Protein AF-A0AA42ZZX0-F1 (afdb_monomer_lite)

Foldseek 3Di:
DVVVVVVVVVVVVVCVVVVPPPDDPPDDPPPPPPPPPPPPPPPPPPDCPAAEEEAEDEPDPQQQPDPPPPPDGVVRVVVVVVVVVCVVDPPPCPRYHYHYDYPDDPPPPDPDDPDD

Structure (mmCIF, N/CA/C/O backbone):
data_AF-A0AA42ZZX0-F1
#
_entry.id   AF-A0AA42ZZX0-F1
#
loop_
_atom_site.group_PDB
_atom_site.id
_atom_site.type_symbol
_atom_site.label_atom_id
_atom_site.label_alt_id
_atom_site.label_comp_id
_atom_site.label_asym_id
_atom_site.label_entity_id
_atom_site.label_seq_id
_atom_site.pdbx_PDB_ins_code
_atom_site.Cartn_x
_atom_site.Cartn_y
_atom_site.Cartn_z
_atom_site.occupancy
_atom_site.B_iso_or_equiv
_atom_site.auth_seq_id
_atom_site.auth_comp_id
_atom_site.auth_asym_id
_atom_site.auth_atom_id
_atom_site.pdbx_PDB_model_num
ATOM 1 N N . MET A 1 1 ? 16.950 34.198 -118.780 1.00 57.97 1 MET A N 1
ATOM 2 C CA . MET A 1 1 ? 16.577 33.291 -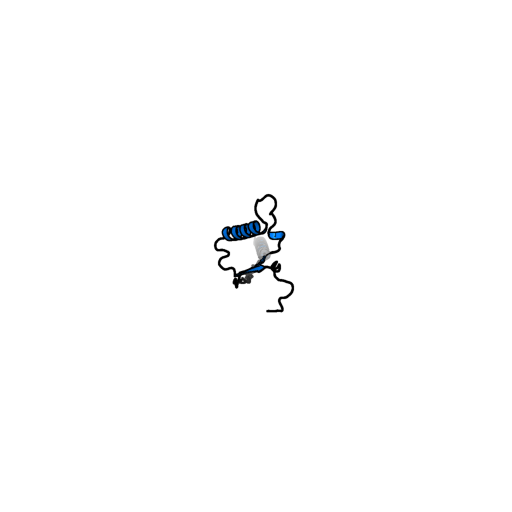117.666 1.00 57.97 1 MET A CA 1
ATOM 3 C C . MET A 1 1 ? 17.422 33.459 -116.399 1.00 57.97 1 MET A C 1
ATOM 5 O O . MET A 1 1 ? 16.877 33.214 -115.337 1.00 57.97 1 MET A O 1
ATOM 9 N N . ALA A 1 2 ? 18.673 33.943 -116.458 1.00 59.31 2 ALA A N 1
ATOM 10 C CA . ALA A 1 2 ? 19.568 34.011 -115.288 1.00 59.31 2 ALA A CA 1
ATOM 11 C C . ALA A 1 2 ? 19.107 34.929 -114.128 1.00 59.31 2 ALA A C 1
ATOM 13 O O . ALA A 1 2 ? 19.279 34.585 -112.965 1.00 59.31 2 ALA A O 1
ATOM 14 N N . LYS A 1 3 ? 18.468 36.074 -114.414 1.00 55.41 3 LYS A N 1
ATOM 15 C CA . LYS A 1 3 ? 18.096 37.062 -113.379 1.00 55.41 3 LYS A CA 1
ATOM 16 C C . LYS A 1 3 ? 17.016 36.548 -112.409 1.00 55.41 3 LYS A C 1
ATOM 18 O O . LYS A 1 3 ? 17.088 36.813 -111.217 1.00 55.41 3 LYS A O 1
ATOM 23 N N . LYS A 1 4 ? 16.052 35.763 -112.914 1.00 56.88 4 LYS A N 1
ATOM 24 C CA . LYS A 1 4 ? 14.929 35.208 -112.131 1.00 56.88 4 LYS A CA 1
ATOM 25 C C . LYS A 1 4 ? 15.389 34.050 -111.236 1.00 56.88 4 LYS A C 1
ATOM 27 O O . LYS A 1 4 ? 14.958 33.959 -110.094 1.00 56.88 4 LYS A O 1
ATOM 32 N N . THR A 1 5 ? 16.319 33.226 -111.723 1.00 60.19 5 THR A N 1
ATOM 33 C CA . THR A 1 5 ? 16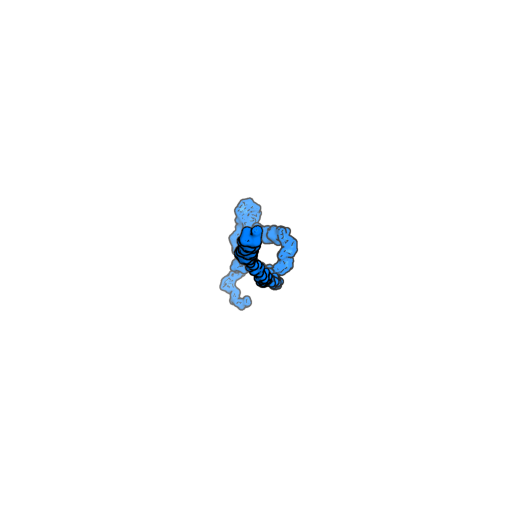.977 32.176 -110.931 1.00 60.19 5 THR A CA 1
ATOM 34 C C . THR A 1 5 ? 17.872 32.756 -109.837 1.00 60.19 5 THR A C 1
ATOM 36 O O . THR A 1 5 ? 17.826 32.263 -108.718 1.00 60.19 5 THR A O 1
ATOM 39 N N . THR A 1 6 ? 18.609 33.845 -110.094 1.00 68.50 6 THR A N 1
ATOM 40 C CA . THR A 1 6 ? 19.426 34.503 -109.058 1.00 68.50 6 THR A CA 1
ATOM 41 C C . THR A 1 6 ? 18.571 35.116 -107.949 1.00 68.50 6 THR A C 1
ATOM 43 O O . THR A 1 6 ? 18.914 34.965 -106.782 1.00 68.50 6 THR A O 1
ATOM 46 N N . THR A 1 7 ? 17.436 35.748 -108.276 1.00 69.94 7 THR A N 1
ATOM 47 C CA . THR A 1 7 ? 16.512 36.273 -107.255 1.00 69.94 7 THR A CA 1
ATOM 48 C C . THR A 1 7 ? 15.912 35.151 -106.412 1.00 69.94 7 THR A C 1
ATOM 50 O O . THR A 1 7 ? 15.912 35.267 -105.195 1.00 69.94 7 THR A O 1
ATOM 53 N N . ILE A 1 8 ? 15.483 34.041 -107.024 1.00 74.31 8 ILE A N 1
ATOM 54 C CA . ILE A 1 8 ? 14.935 32.889 -106.288 1.00 74.31 8 ILE A CA 1
ATOM 55 C C . ILE A 1 8 ? 15.989 32.284 -105.356 1.00 74.31 8 ILE A C 1
ATOM 57 O O . ILE A 1 8 ? 15.675 32.003 -104.206 1.00 74.31 8 ILE A O 1
ATOM 61 N N . ILE A 1 9 ? 17.238 32.147 -105.810 1.00 76.00 9 ILE A N 1
ATOM 62 C CA . ILE A 1 9 ? 18.341 31.638 -104.981 1.00 76.00 9 ILE A CA 1
ATOM 63 C C . ILE A 1 9 ? 18.621 32.584 -103.807 1.00 76.00 9 ILE A C 1
ATOM 65 O O . ILE A 1 9 ? 18.761 32.120 -102.680 1.00 76.00 9 ILE A O 1
ATOM 69 N N . PHE A 1 10 ? 18.629 33.901 -104.032 1.00 76.44 10 PHE A N 1
ATOM 70 C CA . PHE A 1 10 ? 18.810 34.881 -102.956 1.00 76.44 10 PHE A CA 1
ATOM 71 C C . PHE A 1 10 ? 17.663 34.863 -101.940 1.00 76.44 10 PHE A C 1
ATOM 73 O O . PHE A 1 10 ? 17.913 34.937 -100.739 1.00 76.44 10 PHE A O 1
ATOM 80 N N . THR A 1 11 ? 16.413 34.722 -102.391 1.00 73.69 11 THR A N 1
ATOM 81 C CA . THR A 1 11 ? 15.251 34.603 -101.499 1.00 73.69 11 THR A CA 1
ATOM 82 C C . THR A 1 11 ? 15.287 33.295 -100.711 1.00 73.69 11 THR A C 1
ATOM 84 O O . THR A 1 11 ? 15.021 33.302 -99.513 1.00 73.69 11 THR A O 1
ATOM 87 N N . PHE A 1 12 ? 15.685 32.187 -101.343 1.00 74.75 12 PHE A N 1
ATOM 88 C CA . PHE A 1 12 ? 15.845 30.901 -100.665 1.00 74.75 12 PHE A CA 1
ATOM 89 C C . PHE A 1 12 ? 16.944 30.968 -99.601 1.00 74.75 12 PHE A C 1
ATOM 91 O O . PHE A 1 12 ? 16.744 30.522 -98.477 1.00 74.75 12 PHE A O 1
ATOM 98 N N . MET A 1 13 ? 18.075 31.599 -99.923 1.00 75.75 13 MET A N 1
ATOM 99 C CA . MET A 1 13 ? 19.196 31.764 -99.002 1.00 75.75 13 MET A CA 1
ATOM 100 C C . MET A 1 13 ? 18.849 32.697 -97.832 1.00 75.75 13 MET A C 1
ATOM 102 O O . MET A 1 13 ? 19.259 32.435 -96.708 1.00 75.75 13 MET A O 1
ATOM 106 N N . ALA A 1 14 ? 18.043 33.739 -98.062 1.00 71.06 14 ALA A N 1
ATOM 107 C CA . ALA A 1 14 ? 17.568 34.635 -97.007 1.00 71.06 14 ALA A CA 1
ATOM 108 C C . ALA A 1 14 ? 16.586 33.946 -96.041 1.00 71.06 14 ALA A C 1
ATOM 110 O O . ALA A 1 14 ? 16.703 34.119 -94.830 1.00 71.06 14 ALA A O 1
ATOM 111 N N . VAL A 1 15 ? 15.664 33.119 -96.548 1.00 71.25 15 VAL A N 1
ATOM 112 C CA . VAL A 1 15 ? 14.761 32.310 -95.705 1.00 71.25 15 VAL A CA 1
ATOM 113 C C . VAL A 1 15 ? 15.553 31.283 -94.893 1.00 71.25 15 VAL A C 1
ATOM 115 O O . VAL A 1 15 ? 15.267 31.073 -93.717 1.00 71.25 15 VAL A O 1
ATOM 118 N N . LEU A 1 16 ? 16.596 30.701 -95.489 1.00 69.75 16 LEU A N 1
ATOM 119 C CA . LEU A 1 16 ? 17.475 29.745 -94.819 1.00 69.75 16 LEU A CA 1
ATOM 120 C C . LEU A 1 16 ? 18.359 30.413 -93.758 1.00 69.75 16 LEU A C 1
ATOM 122 O O . LEU A 1 16 ? 18.632 29.791 -92.746 1.00 69.75 16 LEU A O 1
ATOM 126 N N . LEU A 1 17 ? 18.754 31.678 -93.936 1.00 66.50 17 LEU A N 1
ATOM 127 C CA . LEU A 1 17 ? 19.518 32.445 -92.941 1.00 66.50 17 LEU A CA 1
ATOM 128 C C . LEU A 1 17 ? 18.662 32.940 -91.764 1.00 66.50 17 LEU A C 1
ATOM 130 O O . LEU A 1 17 ? 19.149 32.967 -90.638 1.00 66.50 17 LEU A O 1
ATOM 134 N N . PHE A 1 18 ? 17.395 33.302 -91.995 1.00 60.66 18 PHE A N 1
ATOM 135 C CA . PHE A 1 18 ? 16.493 33.760 -90.927 1.00 60.66 18 PHE A CA 1
ATOM 136 C C . PHE A 1 18 ? 15.752 32.621 -90.203 1.00 60.66 18 PHE A C 1
ATOM 138 O O . PHE A 1 18 ? 15.293 32.819 -89.081 1.00 60.66 18 PHE A O 1
ATOM 145 N N . GLY A 1 19 ? 15.655 31.427 -90.797 1.00 61.16 19 GLY A N 1
ATOM 146 C CA . GLY A 1 19 ? 14.953 30.277 -90.213 1.00 61.16 19 GLY A CA 1
ATOM 147 C C . GLY A 1 19 ? 15.700 29.527 -89.101 1.00 61.16 19 GLY A C 1
ATOM 148 O O . GLY A 1 19 ? 15.093 28.688 -88.443 1.00 61.16 19 GLY A O 1
ATOM 149 N N . VAL A 1 20 ? 16.989 29.809 -88.865 1.00 60.91 20 VAL A N 1
ATOM 150 C CA . VAL A 1 20 ? 17.837 29.045 -87.913 1.00 60.91 20 VAL A CA 1
ATOM 151 C C . VAL A 1 20 ? 17.932 29.701 -86.528 1.00 60.91 20 VAL A C 1
ATOM 153 O O . VAL A 1 20 ? 18.644 29.217 -85.658 1.00 60.91 20 VAL A O 1
ATOM 156 N N . LEU A 1 21 ? 17.202 30.790 -86.271 1.00 57.12 21 LEU A N 1
ATOM 157 C CA . LEU A 1 21 ? 17.231 31.481 -84.972 1.00 57.12 21 LEU A CA 1
ATOM 158 C C . LEU 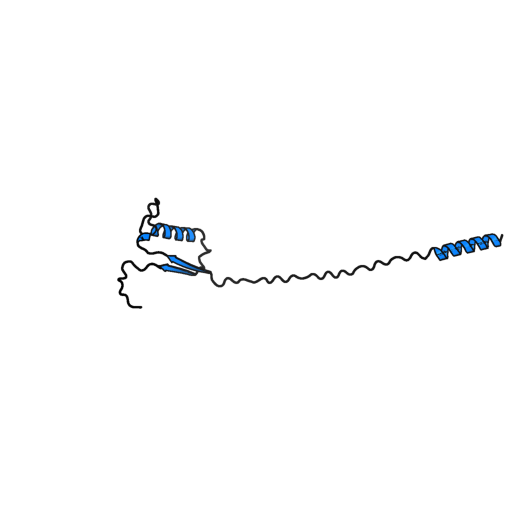A 1 21 ? 16.155 30.996 -83.988 1.00 57.12 21 LEU A C 1
ATOM 160 O O . LEU A 1 21 ? 15.679 31.767 -83.158 1.00 57.12 21 LEU A O 1
ATOM 164 N N . VAL A 1 22 ? 15.776 29.718 -84.041 1.00 61.59 22 VAL A N 1
ATOM 165 C CA . VAL A 1 22 ? 15.014 29.103 -82.946 1.00 61.59 22 VAL A CA 1
ATOM 166 C C . VAL A 1 22 ? 16.024 28.615 -81.916 1.00 61.59 22 VAL A C 1
ATOM 168 O O . VAL A 1 22 ? 16.574 27.524 -82.031 1.00 61.59 22 VAL A O 1
ATOM 171 N N . GLN A 1 23 ? 16.328 29.459 -80.932 1.00 63.56 23 GLN A N 1
ATOM 172 C CA . GLN A 1 23 ? 17.114 29.030 -79.781 1.00 63.56 23 GLN A CA 1
ATOM 173 C C . GLN A 1 23 ? 16.249 28.097 -78.930 1.00 63.56 23 GLN A C 1
ATOM 175 O O . GLN A 1 23 ? 15.211 28.508 -78.409 1.00 63.56 23 GLN A O 1
ATOM 180 N N . GLU A 1 24 ? 16.669 26.841 -78.787 1.00 59.94 24 GLU A N 1
ATOM 181 C CA . GLU A 1 24 ? 16.107 25.952 -77.777 1.00 59.94 24 GLU A CA 1
ATOM 182 C C . GLU A 1 24 ? 16.444 26.529 -76.401 1.00 59.94 24 GLU A C 1
ATOM 184 O O . GLU A 1 24 ? 17.613 26.658 -76.028 1.00 59.94 24 GLU A O 1
ATOM 189 N N . VAL A 1 25 ? 15.416 26.922 -75.648 1.00 57.91 25 VAL A N 1
ATOM 190 C CA . VAL A 1 25 ? 15.556 27.257 -74.231 1.00 57.91 25 VAL A CA 1
ATOM 191 C C . VAL A 1 25 ? 15.966 25.970 -73.526 1.00 57.91 25 VAL A C 1
ATOM 193 O O . VAL A 1 25 ? 15.136 25.112 -73.239 1.00 57.91 25 VAL A O 1
ATOM 196 N N . GLN A 1 26 ? 17.267 25.808 -73.304 1.00 57.59 26 GLN A N 1
ATOM 197 C CA . GLN A 1 26 ? 17.821 24.728 -72.500 1.00 57.59 26 GLN A CA 1
ATOM 198 C C . GLN A 1 26 ? 17.304 24.919 -71.069 1.00 57.59 26 GLN A C 1
ATOM 200 O O . GLN A 1 26 ? 17.790 25.771 -70.323 1.00 57.59 26 GLN A O 1
ATOM 205 N N . ALA A 1 27 ? 16.263 24.173 -70.704 1.00 56.78 27 ALA A N 1
ATOM 206 C CA . ALA A 1 27 ? 15.814 24.078 -69.327 1.00 56.78 27 ALA A CA 1
ATOM 207 C C . ALA A 1 27 ? 16.918 23.369 -68.534 1.00 56.78 27 ALA A C 1
ATOM 209 O O . ALA A 1 27 ? 17.169 22.183 -68.728 1.00 56.78 27 ALA A O 1
ATOM 210 N N . VAL A 1 28 ? 17.614 24.115 -67.676 1.00 54.09 28 VAL A N 1
ATOM 211 C CA . VAL A 1 28 ? 18.551 23.536 -66.713 1.00 54.09 28 VAL A CA 1
ATOM 212 C C . VAL A 1 28 ? 17.727 22.677 -65.761 1.00 54.09 28 VAL A C 1
ATOM 214 O O . VAL A 1 28 ? 16.880 23.201 -65.036 1.00 54.09 28 VAL A O 1
ATOM 217 N N . GLU A 1 29 ? 17.939 21.363 -65.784 1.00 59.03 29 GLU A N 1
ATOM 218 C CA . GLU A 1 29 ? 17.326 20.473 -64.804 1.00 59.03 29 GLU A CA 1
ATOM 219 C C . GLU A 1 29 ? 17.802 20.888 -63.410 1.00 59.03 29 GLU A C 1
ATOM 221 O O . GLU A 1 29 ? 19.000 20.912 -63.115 1.00 59.03 29 GLU A O 1
ATOM 226 N N . ALA A 1 30 ? 16.857 21.267 -62.549 1.00 54.94 30 ALA A N 1
ATOM 227 C CA . ALA A 1 30 ? 17.160 21.552 -61.161 1.00 54.94 30 ALA A CA 1
ATOM 228 C C . ALA A 1 30 ? 17.631 20.248 -60.513 1.00 54.94 30 ALA A C 1
ATOM 230 O O . ALA A 1 30 ? 16.834 19.339 -60.284 1.00 54.94 30 ALA A O 1
ATOM 231 N N . ILE A 1 31 ? 18.929 20.155 -60.219 1.00 60.09 31 ILE A N 1
ATOM 232 C CA . ILE A 1 31 ? 19.487 19.089 -59.390 1.00 60.09 31 ILE A CA 1
ATOM 233 C C . ILE A 1 31 ? 18.922 19.296 -57.984 1.00 60.09 31 ILE A C 1
ATOM 235 O O . ILE A 1 31 ? 19.503 19.985 -57.146 1.00 60.09 31 ILE A O 1
ATOM 239 N N . THR A 1 32 ? 17.741 18.748 -57.722 1.00 54.38 32 THR A N 1
ATOM 240 C CA . THR A 1 32 ? 17.212 18.640 -56.370 1.00 54.38 32 THR A CA 1
ATOM 241 C C . THR A 1 32 ? 17.975 17.523 -55.686 1.00 54.38 32 THR A C 1
ATOM 243 O O . THR A 1 32 ? 17.577 16.359 -55.728 1.00 54.38 32 THR A O 1
ATOM 246 N N . THR A 1 33 ? 19.098 17.870 -55.060 1.00 55.16 33 THR A N 1
ATOM 247 C CA . THR A 1 33 ? 19.665 17.031 -54.009 1.00 55.16 33 THR A CA 1
ATOM 248 C C . THR A 1 33 ? 18.630 16.994 -52.896 1.00 55.16 33 THR A C 1
ATOM 250 O O . THR A 1 33 ? 18.474 17.949 -52.138 1.00 55.16 33 THR A O 1
ATOM 253 N N . THR A 1 34 ? 17.849 15.919 -52.850 1.00 52.72 34 THR A N 1
ATOM 254 C CA . THR A 1 34 ? 16.981 15.608 -51.717 1.00 52.72 34 THR A CA 1
ATOM 255 C C . THR A 1 34 ? 17.887 15.364 -50.516 1.00 52.72 34 THR A C 1
ATOM 257 O O . THR A 1 34 ? 18.327 14.240 -50.278 1.00 52.72 34 THR A O 1
ATOM 260 N N . ASP A 1 35 ? 18.210 16.425 -49.779 1.00 52.06 35 ASP A N 1
ATOM 261 C CA . ASP A 1 35 ? 18.776 16.296 -48.445 1.00 52.06 35 ASP A CA 1
ATOM 262 C C . ASP A 1 35 ? 17.689 15.671 -47.580 1.00 52.06 35 ASP A C 1
ATOM 264 O O . ASP A 1 35 ? 16.759 16.323 -47.099 1.00 52.06 35 ASP A O 1
ATOM 268 N N . VAL A 1 36 ? 17.762 14.349 -47.454 1.00 53.84 36 VAL A N 1
ATOM 269 C CA . VAL A 1 36 ? 16.933 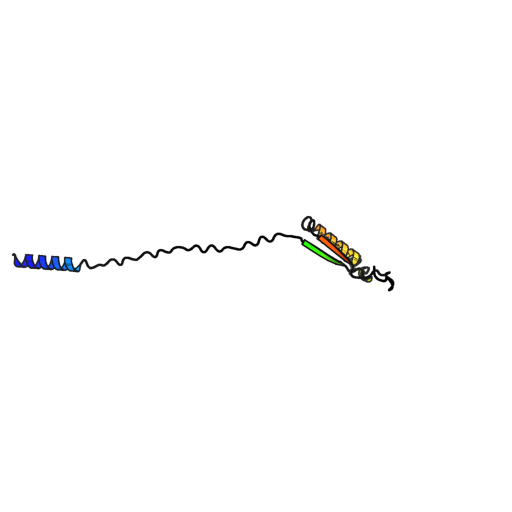13.594 -46.529 1.00 53.84 36 VAL A CA 1
ATOM 270 C C . VAL A 1 36 ? 17.364 14.040 -45.141 1.00 53.84 36 VAL A C 1
ATOM 272 O O . VAL A 1 36 ? 18.337 13.526 -44.586 1.00 53.84 36 VAL A O 1
ATOM 275 N N . VAL A 1 37 ? 16.664 15.034 -44.592 1.00 58.47 37 VAL A N 1
ATOM 276 C CA . VAL A 1 37 ? 16.803 15.441 -43.197 1.00 58.47 37 VAL A CA 1
ATOM 277 C C . VAL A 1 37 ? 16.451 14.215 -42.366 1.00 58.47 37 VAL A C 1
ATOM 279 O O . VAL A 1 37 ? 15.284 13.904 -42.136 1.00 58.47 37 VAL A O 1
ATOM 282 N N . LYS A 1 38 ? 17.474 13.463 -41.955 1.00 52.16 38 LYS A N 1
ATOM 283 C CA . LYS A 1 38 ? 17.319 12.379 -40.995 1.00 52.16 38 LYS A CA 1
ATOM 284 C C . LYS A 1 38 ? 16.965 13.037 -39.674 1.00 52.16 38 LYS A C 1
ATOM 286 O O . LYS A 1 38 ? 17.845 13.490 -38.946 1.00 52.16 38 LYS A O 1
ATOM 291 N N . THR A 1 39 ? 15.674 13.128 -39.382 1.00 52.50 39 THR A N 1
ATOM 292 C CA . THR A 1 39 ? 15.193 13.487 -38.054 1.00 52.50 39 THR A CA 1
ATOM 293 C C . THR A 1 39 ? 15.708 12.419 -37.095 1.00 52.50 39 THR A C 1
ATOM 295 O O . THR A 1 39 ? 15.185 11.309 -37.029 1.00 52.50 39 THR A O 1
ATOM 298 N N . ALA A 1 40 ? 16.809 12.716 -36.409 1.00 57.19 40 ALA A N 1
ATOM 299 C CA . ALA A 1 40 ? 17.322 11.872 -35.350 1.00 57.19 40 ALA A CA 1
ATOM 300 C C . ALA A 1 40 ? 16.357 11.996 -34.168 1.00 57.19 40 ALA A C 1
ATOM 302 O O . ALA A 1 40 ? 16.417 12.949 -33.393 1.00 57.19 40 ALA A O 1
ATOM 303 N N . TYR A 1 41 ? 15.421 11.057 -34.057 1.00 55.12 41 TYR A N 1
ATOM 304 C CA . TYR A 1 41 ? 14.607 10.935 -32.860 1.00 55.12 41 TYR A CA 1
ATOM 305 C C . TYR A 1 41 ? 15.523 10.475 -31.729 1.00 55.12 41 TYR A C 1
ATOM 307 O O . TYR A 1 41 ? 16.135 9.407 -31.805 1.00 55.12 41 TYR A O 1
ATOM 315 N N . LYS A 1 42 ? 15.638 11.285 -30.677 1.00 56.66 42 LYS A N 1
ATOM 316 C CA . LYS A 1 42 ? 16.251 10.845 -29.427 1.00 56.66 42 LYS A CA 1
ATOM 317 C C . LYS A 1 42 ? 15.293 9.828 -28.808 1.00 56.66 42 LYS A C 1
ATOM 319 O O . LYS A 1 42 ? 14.336 10.199 -28.138 1.00 56.66 42 LYS A O 1
ATOM 324 N N . VAL A 1 43 ? 15.509 8.549 -29.099 1.00 62.88 43 VAL A N 1
ATOM 325 C CA . VAL A 1 43 ? 14.841 7.457 -28.391 1.00 62.88 43 VAL A CA 1
ATOM 326 C C . VAL A 1 43 ? 15.470 7.422 -27.005 1.00 62.88 43 VAL A C 1
ATOM 328 O O . VAL A 1 43 ? 16.529 6.830 -26.800 1.00 62.88 43 VAL A O 1
ATOM 331 N N . GLU A 1 44 ? 14.885 8.153 -26.061 1.00 62.53 44 GLU A N 1
ATOM 332 C CA . GLU A 1 44 ? 15.236 7.985 -24.659 1.00 62.53 44 GLU A CA 1
ATOM 333 C C . GLU A 1 44 ? 14.771 6.588 -24.249 1.00 62.53 44 GLU A C 1
ATOM 335 O O . GLU A 1 44 ? 13.581 6.326 -24.091 1.00 62.53 44 GLU A O 1
ATOM 340 N N . ASN A 1 45 ? 15.726 5.664 -24.129 1.00 60.97 45 ASN A N 1
ATOM 341 C CA . ASN A 1 45 ? 15.503 4.387 -23.468 1.00 60.97 45 ASN A CA 1
ATOM 342 C C . ASN A 1 45 ? 15.272 4.683 -21.986 1.00 60.97 45 ASN A C 1
ATOM 344 O O . ASN A 1 45 ? 16.216 4.729 -21.196 1.00 60.97 45 ASN A O 1
ATOM 348 N N . LEU A 1 46 ? 14.019 4.949 -21.622 1.00 62.19 46 LEU A N 1
ATOM 349 C CA . LEU A 1 46 ? 13.600 5.041 -20.232 1.00 62.19 46 LEU A CA 1
ATOM 350 C C . LEU A 1 46 ? 13.721 3.643 -19.622 1.00 62.19 46 LEU A C 1
ATOM 352 O O . LEU A 1 46 ? 12.825 2.809 -19.736 1.00 62.19 46 LEU A O 1
ATOM 356 N N . VAL A 1 47 ? 14.874 3.368 -19.019 1.00 63.91 47 VAL A N 1
ATOM 357 C CA . VAL A 1 47 ? 15.092 2.142 -18.254 1.00 63.91 47 VAL A CA 1
ATOM 358 C C . VAL A 1 47 ? 14.336 2.295 -16.940 1.00 63.91 47 VAL A C 1
ATOM 360 O O . VAL A 1 47 ? 14.656 3.171 -16.137 1.00 63.91 47 VAL A O 1
ATOM 363 N N . ARG A 1 48 ? 13.315 1.463 -16.720 1.00 66.88 48 ARG A N 1
ATOM 364 C CA . ARG A 1 48 ? 12.611 1.381 -15.434 1.00 66.88 48 ARG A CA 1
ATOM 365 C C . ARG A 1 48 ? 13.615 0.949 -14.360 1.00 66.88 48 ARG A C 1
ATOM 367 O O . ARG A 1 48 ? 14.130 -0.162 -14.423 1.00 66.88 48 ARG A O 1
ATOM 374 N N . ILE A 1 49 ? 13.912 1.839 -13.409 1.00 69.50 49 ILE A N 1
ATOM 375 C CA . ILE A 1 49 ? 14.882 1.576 -12.330 1.00 69.50 49 ILE A CA 1
ATOM 376 C C . ILE A 1 49 ? 14.193 0.909 -11.133 1.00 69.50 49 ILE A C 1
ATOM 378 O O . ILE A 1 49 ? 14.692 -0.087 -10.622 1.00 69.50 49 ILE A O 1
ATOM 382 N N . ALA A 1 50 ? 13.053 1.446 -10.690 1.00 67.00 50 ALA A N 1
ATOM 383 C CA . ALA A 1 50 ? 12.212 0.869 -9.644 1.00 67.00 50 ALA A CA 1
ATOM 384 C C . ALA A 1 50 ? 10.832 1.536 -9.657 1.00 67.00 50 ALA A C 1
ATOM 386 O O . ALA A 1 50 ? 10.738 2.745 -9.873 1.00 67.00 50 ALA A O 1
ATOM 387 N N . ASP A 1 51 ? 9.796 0.769 -9.337 1.00 77.88 51 ASP A N 1
ATOM 388 C CA . ASP A 1 51 ? 8.449 1.277 -9.102 1.00 77.88 51 ASP A CA 1
ATOM 389 C C . ASP A 1 51 ? 8.138 1.108 -7.598 1.00 77.88 51 ASP A C 1
ATOM 391 O O . ASP A 1 51 ? 8.120 -0.005 -7.068 1.00 77.88 51 ASP A O 1
ATOM 395 N N . ASN A 1 52 ? 7.959 2.218 -6.872 1.00 86.00 52 ASN A N 1
ATOM 396 C CA . ASN A 1 52 ? 7.736 2.214 -5.420 1.00 86.00 52 ASN A CA 1
ATOM 397 C C . ASN A 1 52 ? 6.326 2.722 -5.098 1.00 86.00 52 ASN A C 1
ATOM 399 O O . ASN A 1 52 ? 5.899 3.748 -5.629 1.00 86.00 52 ASN A O 1
ATOM 403 N N . VAL A 1 53 ? 5.625 2.048 -4.187 1.00 86.81 53 VAL A N 1
ATOM 404 C CA . VAL A 1 53 ? 4.280 2.428 -3.737 1.00 86.81 53 VAL A CA 1
ATOM 405 C C . VAL A 1 53 ? 4.281 2.636 -2.231 1.00 86.81 53 VAL A C 1
ATOM 407 O O . VAL A 1 53 ? 4.699 1.769 -1.469 1.00 86.81 53 VAL A O 1
ATOM 410 N N . VAL A 1 54 ? 3.762 3.779 -1.792 1.00 90.44 54 VAL A N 1
ATOM 411 C CA . VAL A 1 54 ? 3.563 4.080 -0.373 1.00 90.44 54 VAL A CA 1
ATOM 412 C C . VAL A 1 54 ? 2.069 4.140 -0.091 1.00 90.44 54 VAL A C 1
ATOM 414 O O . VAL A 1 54 ? 1.348 4.945 -0.675 1.00 90.44 54 VAL A O 1
ATOM 417 N N . ILE A 1 55 ? 1.605 3.290 0.819 1.00 90.88 55 ILE A N 1
ATOM 418 C CA . ILE A 1 55 ? 0.232 3.272 1.311 1.00 90.88 55 ILE A CA 1
ATOM 419 C C . ILE A 1 55 ? 0.230 3.925 2.690 1.00 90.88 55 ILE A C 1
ATOM 421 O O . ILE A 1 55 ? 0.730 3.356 3.659 1.00 90.88 55 ILE A O 1
ATOM 425 N N . MET A 1 56 ? -0.351 5.118 2.781 1.00 93.31 56 MET A N 1
ATOM 426 C CA . MET A 1 56 ? -0.640 5.772 4.056 1.00 93.31 56 MET A CA 1
ATOM 427 C C . MET A 1 56 ? -2.024 5.332 4.522 1.00 93.31 56 MET A C 1
ATOM 429 O O . MET A 1 56 ? -3.025 5.608 3.863 1.00 93.31 56 MET A O 1
ATOM 433 N N . PHE A 1 57 ? -2.080 4.615 5.636 1.00 92.56 57 PHE A N 1
ATOM 434 C CA . PHE A 1 57 ? -3.288 3.960 6.106 1.00 92.56 57 PHE A CA 1
ATOM 435 C C . PHE A 1 57 ? -3.752 4.557 7.434 1.00 92.56 57 PHE A C 1
ATOM 437 O O . PHE A 1 57 ? -2.985 4.640 8.395 1.00 92.56 57 PHE A O 1
ATOM 444 N N . ASP A 1 58 ? -5.020 4.965 7.488 1.00 91.25 58 ASP A N 1
ATOM 445 C CA . ASP A 1 58 ? -5.630 5.428 8.730 1.00 91.25 58 ASP A CA 1
ATOM 446 C C . ASP A 1 58 ? -5.888 4.238 9.658 1.00 91.25 58 ASP A C 1
ATOM 448 O O . ASP A 1 58 ? -6.555 3.275 9.282 1.00 91.25 58 ASP A O 1
ATOM 452 N N . SER A 1 59 ? -5.388 4.308 10.886 1.00 89.44 59 SER A N 1
ATOM 453 C CA . SER A 1 59 ? -5.685 3.354 11.961 1.00 89.44 59 SER A CA 1
ATOM 454 C C . SER A 1 59 ? -6.491 3.973 13.105 1.00 89.44 59 SER A C 1
ATOM 456 O O . SER A 1 59 ? -6.500 3.433 14.211 1.00 89.44 59 SER A O 1
ATOM 458 N N . SER A 1 60 ? -7.157 5.105 12.865 1.00 91.12 60 SER A N 1
ATOM 459 C CA . SER A 1 60 ? -8.001 5.780 13.850 1.00 91.12 60 SER A CA 1
ATOM 460 C C . SER A 1 60 ? -9.165 4.905 14.307 1.00 91.12 60 SER A C 1
ATOM 462 O O . SER A 1 60 ? -9.623 4.011 13.595 1.00 91.12 60 SER A O 1
ATOM 464 N N . GLY A 1 61 ? -9.703 5.197 15.496 1.00 89.62 61 GLY A N 1
ATOM 465 C CA . GLY A 1 61 ? -10.886 4.500 16.013 1.00 89.62 61 GLY A CA 1
ATOM 466 C C . GLY A 1 61 ? -12.080 4.548 15.049 1.00 89.62 61 GLY A C 1
ATOM 467 O O . GLY A 1 61 ? -12.824 3.573 14.952 1.00 89.62 61 GLY A O 1
ATOM 468 N N . SER A 1 62 ? -12.201 5.621 14.256 1.00 91.56 62 SER A N 1
ATOM 469 C CA . SER A 1 62 ? -13.264 5.774 13.253 1.00 91.56 62 SER A CA 1
ATOM 470 C C . SER A 1 62 ? -13.212 4.720 12.140 1.00 91.56 62 SER A C 1
ATOM 472 O O . SER A 1 62 ? -14.224 4.457 11.490 1.00 91.56 62 SER A O 1
ATOM 474 N N . MET A 1 63 ? -12.063 4.065 11.938 1.00 94.19 63 MET A N 1
ATOM 475 C CA . MET A 1 63 ? -11.908 2.965 10.984 1.00 94.19 63 MET A CA 1
ATOM 476 C C . MET A 1 63 ? -12.585 1.671 11.454 1.00 94.19 63 MET A C 1
ATOM 478 O O . MET A 1 63 ? -12.840 0.775 10.646 1.00 94.19 63 MET A O 1
ATOM 482 N N . GLY A 1 64 ? -12.904 1.569 12.747 1.00 93.31 64 GLY A N 1
ATOM 483 C CA . GLY A 1 64 ? -13.732 0.502 13.305 1.00 93.31 64 GLY A CA 1
ATOM 484 C C . GLY A 1 64 ? -15.231 0.685 13.050 1.00 93.31 64 GLY A C 1
ATOM 485 O O . GLY A 1 64 ? -15.985 -0.268 13.218 1.00 93.31 64 GLY A O 1
ATOM 486 N N . GLU A 1 65 ? -15.672 1.871 12.626 1.00 95.56 65 GLU A N 1
ATOM 487 C CA . GLU A 1 65 ? -17.085 2.147 12.352 1.00 95.56 65 GLU A CA 1
ATOM 488 C C . GLU A 1 65 ? -17.577 1.435 11.082 1.00 95.56 65 GLU A C 1
ATOM 490 O O . GLU A 1 65 ? -16.768 1.110 10.201 1.00 95.56 65 GLU A O 1
ATOM 495 N N . PRO A 1 66 ? -18.900 1.227 10.942 1.00 97.38 66 PRO A N 1
ATOM 496 C CA . PRO A 1 66 ? -19.493 0.693 9.724 1.00 97.38 66 PRO A CA 1
ATOM 497 C C . PRO A 1 66 ? -19.130 1.507 8.478 1.00 97.38 66 PRO A C 1
ATOM 499 O O . PRO A 1 66 ? -19.098 2.740 8.484 1.00 97.38 66 PRO A O 1
ATOM 502 N N . PHE A 1 67 ? -18.883 0.804 7.378 1.00 95.94 67 PHE A N 1
ATOM 503 C CA . PHE A 1 67 ? -18.727 1.393 6.058 1.00 95.94 67 PHE A CA 1
ATOM 504 C C . PHE A 1 67 ? -20.083 1.424 5.346 1.00 95.94 67 PHE A C 1
ATOM 506 O O . PHE A 1 67 ? -20.442 0.477 4.640 1.00 95.94 67 PHE A O 1
ATOM 513 N N . GLY A 1 68 ? -20.849 2.495 5.569 1.00 93.38 68 GLY A N 1
ATOM 514 C CA . GLY A 1 68 ? -22.225 2.608 5.074 1.00 93.38 68 GLY A CA 1
ATOM 515 C C . GLY A 1 68 ? -23.067 1.387 5.461 1.00 93.38 68 GLY A C 1
ATOM 516 O O . GLY A 1 68 ? -22.893 0.829 6.544 1.00 93.38 68 GLY A O 1
ATOM 517 N N . ASP A 1 69 ? -23.892 0.911 4.530 1.00 95.06 69 ASP A N 1
ATOM 518 C CA . ASP A 1 69 ? -24.767 -0.255 4.732 1.00 95.06 69 ASP A CA 1
ATOM 519 C C . ASP A 1 69 ? -24.107 -1.591 4.337 1.00 95.06 69 ASP A C 1
ATOM 521 O O . ASP A 1 69 ? -24.775 -2.602 4.134 1.00 95.06 69 ASP A O 1
ATOM 525 N N . SER A 1 70 ? -22.776 -1.623 4.194 1.00 92.12 70 SER A N 1
ATOM 526 C CA . SER A 1 70 ? -22.061 -2.792 3.654 1.00 92.12 70 SER A CA 1
ATOM 527 C C . SER A 1 70 ? -21.953 -3.985 4.612 1.00 92.12 70 SER A C 1
ATOM 529 O O . SER A 1 70 ? -21.476 -5.047 4.210 1.00 92.12 70 SER A O 1
ATOM 531 N N . GLY A 1 71 ? -22.315 -3.809 5.886 1.00 95.00 71 GLY A N 1
ATOM 532 C CA . GLY A 1 71 ? -22.098 -4.802 6.945 1.00 95.00 71 GLY A CA 1
ATOM 533 C C . GLY A 1 71 ? -20.624 -5.019 7.324 1.00 95.00 71 GLY A C 1
ATOM 534 O O . GLY A 1 71 ? -20.328 -5.885 8.143 1.00 95.00 71 GLY A O 1
ATOM 535 N N . MET A 1 72 ? -19.696 -4.248 6.747 1.00 96.75 72 MET A N 1
ATOM 536 C CA . MET A 1 72 ? -18.265 -4.263 7.062 1.00 96.75 72 MET A CA 1
ATOM 537 C C . MET A 1 72 ? -17.872 -3.002 7.828 1.00 96.75 72 MET A C 1
ATOM 539 O O . MET A 1 72 ? -18.490 -1.950 7.668 1.00 96.75 72 MET A O 1
ATOM 543 N N . THR A 1 73 ? -16.788 -3.068 8.597 1.00 96.88 73 THR A N 1
ATOM 544 C CA . THR A 1 73 ? -16.124 -1.855 9.094 1.00 96.88 73 THR A CA 1
ATOM 545 C C . THR A 1 73 ? -15.333 -1.169 7.976 1.00 96.88 73 THR A C 1
ATOM 547 O O . THR A 1 73 ? -14.933 -1.818 7.002 1.00 96.88 73 THR A O 1
ATOM 550 N N . LYS A 1 74 ? -15.038 0.130 8.108 1.00 95.50 74 LYS A N 1
ATOM 551 C CA . LYS A 1 74 ? -14.170 0.862 7.157 1.00 95.50 74 LYS A CA 1
ATOM 552 C C . LYS A 1 74 ? -12.806 0.181 6.995 1.00 95.50 74 LYS A C 1
ATOM 554 O O . LYS A 1 74 ? -12.312 0.054 5.877 1.00 95.50 74 LYS A O 1
ATOM 559 N N . LEU A 1 75 ? -12.241 -0.354 8.079 1.00 94.00 75 LEU A N 1
ATOM 560 C CA . LEU A 1 75 ? -11.012 -1.153 8.068 1.00 94.00 75 LEU A CA 1
ATOM 561 C C . LEU A 1 75 ? -11.141 -2.421 7.211 1.00 94.00 75 LEU A C 1
ATOM 563 O O . LEU A 1 75 ? -10.252 -2.729 6.415 1.00 94.00 75 LEU A O 1
ATOM 567 N N . GLN A 1 76 ? -12.230 -3.174 7.372 1.00 95.56 76 GLN A N 1
ATOM 568 C CA . GLN A 1 76 ? -12.479 -4.388 6.589 1.00 95.56 76 GLN A CA 1
ATOM 569 C C . GLN A 1 76 ? -12.688 -4.063 5.108 1.00 95.56 76 GLN A C 1
ATOM 571 O O . GLN A 1 76 ? -12.106 -4.728 4.249 1.00 95.56 76 GLN A O 1
ATOM 576 N N . ALA A 1 77 ? -13.456 -3.014 4.811 1.00 96.06 77 ALA A N 1
ATOM 577 C CA . ALA A 1 77 ? -13.679 -2.542 3.451 1.00 96.06 77 ALA A CA 1
ATOM 578 C C . ALA A 1 77 ? -12.364 -2.109 2.780 1.00 96.06 77 ALA A C 1
ATOM 580 O O . ALA A 1 77 ? -12.082 -2.532 1.661 1.00 96.06 77 ALA A O 1
ATOM 581 N N . ALA A 1 78 ? -11.516 -1.350 3.481 1.00 93.81 78 ALA A N 1
ATOM 582 C CA . ALA A 1 78 ? -10.221 -0.912 2.965 1.00 93.81 78 ALA A CA 1
ATOM 583 C C . ALA A 1 78 ? -9.271 -2.093 2.693 1.00 93.81 78 ALA A C 1
ATOM 585 O O . ALA A 1 78 ? -8.665 -2.167 1.625 1.00 93.81 78 ALA A O 1
ATOM 586 N N . LYS A 1 79 ? -9.194 -3.072 3.606 1.00 93.19 79 LYS A N 1
ATOM 587 C CA . LYS A 1 79 ? -8.423 -4.312 3.389 1.00 93.19 79 LYS A CA 1
ATOM 588 C C . LYS A 1 79 ? -8.925 -5.093 2.176 1.00 93.19 79 LYS A C 1
ATOM 590 O O . LYS A 1 79 ? -8.122 -5.557 1.368 1.00 93.19 79 LYS A O 1
ATOM 595 N N . LYS A 1 80 ? -10.247 -5.229 2.040 1.00 94.75 80 LYS A N 1
ATOM 596 C CA . LYS A 1 80 ? -10.873 -5.904 0.898 1.00 94.75 80 LYS A CA 1
ATOM 597 C C . LYS A 1 80 ? -10.547 -5.189 -0.410 1.00 94.75 80 LYS A C 1
ATOM 599 O O . LYS A 1 80 ? -10.178 -5.856 -1.368 1.00 94.75 80 LYS A O 1
ATOM 604 N N . LEU A 1 81 ? -10.628 -3.859 -0.432 1.00 92.75 81 LEU A N 1
ATOM 605 C CA . LEU A 1 81 ? -10.292 -3.052 -1.601 1.00 92.75 81 LEU A CA 1
ATOM 606 C C . LEU A 1 81 ? -8.833 -3.250 -2.017 1.00 92.75 81 LEU A C 1
ATOM 608 O O . LEU A 1 81 ? -8.574 -3.515 -3.187 1.00 92.75 81 LEU A O 1
ATOM 612 N N . LEU A 1 82 ? -7.890 -3.161 -1.074 1.00 90.38 82 LEU A N 1
ATOM 613 C CA . LEU A 1 82 ? -6.469 -3.369 -1.367 1.00 90.38 82 LEU A CA 1
ATOM 614 C C . LEU A 1 82 ? -6.228 -4.758 -1.960 1.00 90.38 82 LEU A C 1
ATOM 616 O O . LEU A 1 82 ? -5.587 -4.873 -2.999 1.00 90.38 82 LEU A O 1
ATOM 620 N N . LYS A 1 83 ? -6.837 -5.793 -1.373 1.00 89.81 83 LYS A N 1
ATOM 621 C CA . LYS A 1 83 ? -6.745 -7.157 -1.895 1.00 89.81 83 LYS A CA 1
ATOM 622 C C . LYS A 1 83 ? -7.341 -7.290 -3.297 1.00 89.81 83 LYS A C 1
ATOM 624 O O . LYS A 1 83 ? -6.689 -7.828 -4.177 1.00 89.81 83 LYS A O 1
ATOM 629 N N . GLN A 1 84 ? -8.528 -6.733 -3.535 1.00 91.81 84 GLN A N 1
ATOM 630 C CA . GLN A 1 84 ? -9.157 -6.738 -4.859 1.00 91.81 84 GLN A CA 1
ATOM 631 C C . GLN A 1 84 ? -8.300 -6.040 -5.917 1.00 91.81 84 GLN A C 1
ATOM 633 O O . GLN A 1 84 ? -8.281 -6.474 -7.064 1.00 91.81 84 GLN A O 1
ATOM 638 N N . ARG A 1 85 ? -7.596 -4.962 -5.554 1.00 85.81 85 ARG A N 1
ATOM 639 C CA . ARG A 1 85 ? -6.673 -4.277 -6.467 1.00 85.81 85 ARG A CA 1
ATOM 640 C C . ARG A 1 85 ? -5.445 -5.130 -6.763 1.00 85.81 85 ARG A C 1
ATOM 642 O O . ARG A 1 85 ? -5.087 -5.243 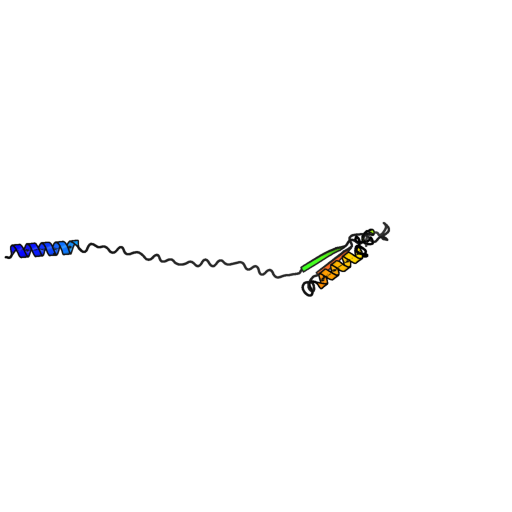-7.927 1.00 85.81 85 ARG A O 1
ATOM 649 N N . THR A 1 86 ? -4.850 -5.761 -5.753 1.00 83.31 86 THR A N 1
ATOM 650 C CA . THR A 1 86 ? -3.728 -6.690 -5.952 1.00 83.31 86 THR A CA 1
ATOM 651 C C . THR A 1 86 ? -4.129 -7.889 -6.814 1.00 83.31 86 THR A C 1
ATOM 653 O O . THR A 1 86 ? -3.396 -8.250 -7.728 1.00 83.31 86 THR A O 1
ATOM 656 N N . ASP A 1 87 ? -5.314 -8.455 -6.579 1.00 86.25 87 ASP A N 1
ATOM 657 C CA . ASP A 1 87 ? -5.830 -9.610 -7.321 1.00 86.25 87 ASP A CA 1
ATOM 658 C C . ASP A 1 87 ? -6.219 -9.257 -8.771 1.00 86.25 87 ASP A C 1
ATOM 660 O O . ASP A 1 87 ? -6.217 -10.132 -9.633 1.00 86.25 87 ASP A O 1
ATOM 664 N N . ALA A 1 88 ? -6.560 -7.992 -9.057 1.00 82.62 88 ALA A N 1
ATOM 665 C CA . ALA A 1 88 ? -6.949 -7.535 -10.395 1.00 82.62 88 ALA A CA 1
ATOM 666 C C . ALA A 1 88 ? -5.768 -7.384 -11.367 1.00 82.62 88 ALA A C 1
ATOM 668 O O . ALA A 1 88 ? -5.977 -7.463 -12.576 1.00 82.62 88 ALA A O 1
ATOM 669 N N . PHE A 1 89 ? -4.549 -7.191 -10.858 1.00 74.69 89 PHE A N 1
ATOM 670 C CA . PHE A 1 89 ? -3.338 -7.045 -11.674 1.00 74.69 89 PHE A CA 1
ATOM 671 C C . PHE A 1 89 ? -2.247 -8.028 -11.216 1.00 74.69 89 PHE A C 1
ATOM 673 O O . PHE A 1 89 ? -1.185 -7.619 -10.729 1.00 74.69 89 PHE A O 1
ATOM 680 N N . PRO A 1 90 ? -2.500 -9.346 -11.334 1.00 66.56 90 PRO A N 1
ATOM 681 C CA . PRO A 1 90 ? -1.531 -10.354 -10.940 1.00 66.56 90 PRO A CA 1
ATOM 682 C C . PRO A 1 90 ? -0.300 -10.258 -11.853 1.00 66.56 90 PRO A C 1
ATOM 684 O O . PRO A 1 90 ? -0.402 -10.422 -13.064 1.00 66.56 90 PRO A O 1
ATOM 687 N N . GLY A 1 91 ? 0.868 -9.982 -11.267 1.00 67.12 91 GLY A N 1
ATOM 688 C CA . GLY A 1 91 ? 2.151 -9.914 -11.979 1.00 67.12 91 GLY A CA 1
ATOM 689 C C . GLY A 1 91 ? 2.621 -8.516 -12.398 1.00 67.12 91 GLY A C 1
ATOM 690 O O . GLY A 1 91 ? 3.806 -8.352 -12.647 1.00 67.12 91 GLY A O 1
ATOM 691 N N . GLU A 1 92 ? 1.765 -7.486 -12.408 1.00 67.12 92 GLU A N 1
ATOM 692 C CA . GLU A 1 92 ? 2.236 -6.093 -12.586 1.00 67.12 92 GLU A CA 1
ATOM 693 C C . GLU A 1 92 ? 2.821 -5.521 -11.291 1.00 67.12 92 GLU A C 1
ATOM 695 O O . GLU A 1 92 ? 3.672 -4.635 -11.309 1.00 67.12 92 GLU A O 1
ATOM 700 N N . TYR A 1 93 ? 2.355 -6.043 -10.156 1.00 64.62 93 TYR A N 1
ATOM 701 C CA . TYR A 1 93 ? 2.728 -5.563 -8.832 1.00 64.62 93 TYR A CA 1
ATOM 702 C C . TYR A 1 93 ? 3.787 -6.414 -8.121 1.00 64.62 93 TYR A C 1
ATOM 704 O O . TYR A 1 93 ? 4.173 -6.069 -7.007 1.00 64.62 93 TYR A O 1
ATOM 712 N N . SER A 1 94 ? 4.252 -7.518 -8.723 1.00 65.38 94 SER A N 1
ATOM 713 C CA . SER A 1 94 ? 5.251 -8.408 -8.101 1.00 65.38 94 SER A CA 1
ATOM 714 C C . SER A 1 94 ? 6.601 -7.732 -7.892 1.00 65.38 94 SER A C 1
ATOM 716 O O . SER A 1 94 ? 7.305 -8.066 -6.943 1.00 65.38 94 SER A O 1
ATOM 718 N N . ASP A 1 95 ? 6.923 -6.771 -8.754 1.00 74.06 95 ASP A N 1
ATOM 719 C CA . ASP A 1 95 ? 8.214 -6.086 -8.775 1.00 74.06 95 ASP A CA 1
ATOM 720 C C . ASP A 1 95 ? 8.146 -4.726 -8.053 1.00 74.06 95 ASP A C 1
ATOM 722 O O . ASP A 1 95 ? 9.127 -3.981 -8.020 1.00 74.06 95 ASP A O 1
ATOM 726 N N . LEU A 1 96 ? 6.984 -4.385 -7.474 1.00 78.75 96 LEU A N 1
ATOM 727 C CA . LEU A 1 96 ? 6.799 -3.153 -6.717 1.00 78.75 96 LEU A CA 1
ATOM 728 C C . LEU A 1 96 ? 7.396 -3.265 -5.318 1.00 78.75 96 LEU A C 1
ATOM 730 O O . LEU A 1 96 ? 7.070 -4.170 -4.549 1.00 78.75 96 LEU A O 1
ATOM 734 N N . ASN A 1 97 ? 8.147 -2.243 -4.922 1.00 85.44 97 ASN A N 1
ATOM 735 C CA . ASN A 1 97 ? 8.487 -2.050 -3.518 1.00 85.44 97 ASN A CA 1
ATOM 736 C C . ASN A 1 97 ? 7.333 -1.323 -2.826 1.00 85.44 97 ASN A C 1
ATOM 738 O O . ASN A 1 97 ? 7.102 -0.135 -3.070 1.00 85.44 97 ASN A O 1
ATOM 742 N N . VAL A 1 98 ? 6.603 -2.031 -1.965 1.00 86.81 98 VAL A N 1
ATOM 743 C CA . VAL A 1 98 ? 5.423 -1.485 -1.285 1.00 86.81 98 VAL A CA 1
ATOM 744 C C . VAL A 1 98 ? 5.717 -1.227 0.191 1.00 86.81 98 VAL A C 1
ATOM 746 O O . VAL A 1 98 ? 6.047 -2.145 0.938 1.00 86.81 98 VAL A O 1
ATOM 749 N N . GLY A 1 99 ? 5.544 0.020 0.627 1.00 89.75 99 GLY A N 1
ATOM 750 C CA . GLY A 1 99 ? 5.566 0.414 2.035 1.00 89.75 99 GLY A CA 1
ATOM 751 C C . GLY A 1 99 ? 4.160 0.723 2.545 1.00 89.75 99 GLY A C 1
ATOM 752 O O . GLY A 1 99 ? 3.447 1.515 1.935 1.00 89.75 99 GLY A O 1
ATOM 753 N N . LEU A 1 100 ? 3.758 0.130 3.672 1.00 90.88 100 LEU A N 1
ATOM 754 C CA . LEU A 1 100 ? 2.492 0.422 4.354 1.00 90.88 100 LEU A CA 1
ATOM 755 C C . LEU A 1 100 ? 2.781 1.136 5.678 1.00 90.88 100 LEU A C 1
ATOM 757 O O . LEU A 1 100 ? 3.403 0.558 6.566 1.00 90.88 100 LEU A O 1
ATOM 761 N N . TYR A 1 101 ? 2.295 2.366 5.817 1.00 92.00 101 TYR A N 1
ATOM 762 C CA . TYR A 1 101 ? 2.526 3.210 6.987 1.00 92.00 101 TYR A CA 1
ATOM 763 C C . TYR A 1 101 ? 1.210 3.585 7.648 1.00 92.00 101 TYR A C 1
ATOM 765 O O . TYR A 1 101 ? 0.304 4.106 6.999 1.00 92.00 101 TYR A O 1
ATOM 773 N N . LEU A 1 102 ? 1.123 3.353 8.954 1.00 91.25 102 LEU A N 1
ATOM 774 C CA . LEU A 1 102 ? 0.031 3.861 9.772 1.00 91.25 102 LEU A CA 1
ATOM 775 C C . LEU A 1 102 ? 0.353 5.296 10.182 1.00 91.25 102 LEU A C 1
ATOM 777 O O . LEU A 1 102 ? 1.417 5.538 10.749 1.00 91.25 102 LEU A O 1
ATOM 781 N N . TYR A 1 103 ? -0.546 6.240 9.904 1.00 88.94 103 TYR A N 1
ATOM 782 C CA . TYR A 1 103 ? -0.333 7.643 10.285 1.00 88.94 103 TYR A CA 1
ATOM 783 C C . TYR A 1 103 ? -1.074 8.042 11.566 1.00 88.94 103 TYR A C 1
ATOM 785 O O . TYR A 1 103 ? -0.822 9.116 12.110 1.00 88.94 103 TYR A O 1
ATOM 793 N N . THR A 1 104 ? -1.966 7.183 12.064 1.00 88.69 104 THR A N 1
ATOM 794 C CA . THR A 1 104 ? -2.698 7.437 13.305 1.00 88.69 104 THR A CA 1
ATOM 795 C C . THR A 1 104 ? -2.026 6.703 14.463 1.00 88.69 104 THR A C 1
ATOM 797 O O . THR A 1 104 ? -1.839 5.485 14.379 1.00 88.69 104 THR A O 1
ATOM 800 N N . PRO A 1 105 ? -1.665 7.401 15.554 1.00 78.50 105 PRO A N 1
ATOM 801 C CA . PRO A 1 105 ? -1.015 6.768 16.691 1.00 78.50 105 PRO A CA 1
ATOM 802 C C . PRO A 1 105 ? -1.893 5.660 17.303 1.00 78.50 105 PRO A C 1
ATOM 804 O O . PRO A 1 105 ? -3.123 5.776 17.309 1.00 78.50 105 PRO A O 1
ATOM 807 N N . PRO A 1 106 ? -1.290 4.580 17.836 1.00 67.00 106 PRO A N 1
ATOM 808 C CA . PRO A 1 106 ? -2.034 3.518 18.499 1.00 67.00 106 PRO A CA 1
ATOM 809 C C . PRO A 1 106 ? -2.878 4.082 19.644 1.00 67.00 106 PRO A C 1
ATOM 811 O O . PRO A 1 106 ? -2.367 4.848 20.461 1.00 67.00 106 PRO A O 1
ATOM 814 N N . ALA A 1 107 ? -4.132 3.634 19.756 1.00 63.03 107 ALA A N 1
ATOM 815 C CA . ALA A 1 107 ? -5.088 4.066 20.785 1.00 63.03 107 ALA A CA 1
ATOM 816 C C . ALA A 1 107 ? -4.607 3.859 22.240 1.00 63.03 107 ALA A C 1
ATOM 818 O O . ALA A 1 107 ? -5.221 4.382 23.163 1.00 63.03 107 ALA A O 1
ATOM 819 N N . ASN A 1 108 ? -3.516 3.111 22.445 1.00 53.41 108 ASN A N 1
ATOM 820 C CA . ASN A 1 108 ? -2.893 2.875 23.748 1.00 53.41 108 ASN A CA 1
ATOM 821 C C . ASN A 1 108 ? -1.438 3.371 23.838 1.00 53.41 108 ASN A C 1
ATOM 823 O O . ASN A 1 108 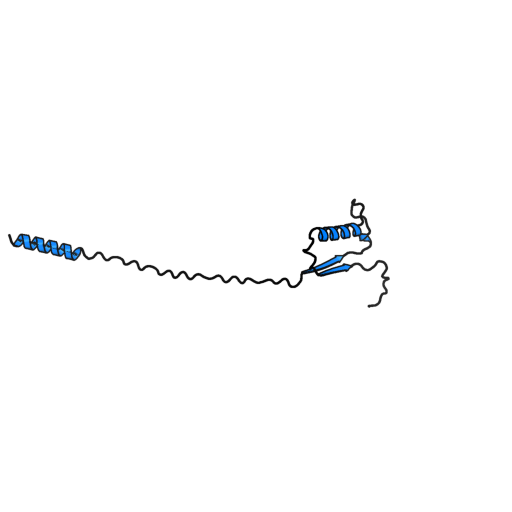? -0.670 2.918 24.684 1.00 53.41 108 ASN A O 1
ATOM 827 N N . THR A 1 109 ? -1.036 4.310 22.982 1.00 50.88 109 THR A N 1
ATOM 828 C CA . THR A 1 109 ? 0.175 5.086 23.263 1.00 50.88 109 THR A CA 1
ATOM 829 C C . THR A 1 109 ? -0.263 6.198 24.192 1.00 50.88 109 THR A C 1
ATOM 831 O O . THR A 1 109 ? -0.658 7.280 23.760 1.00 50.88 109 THR A O 1
ATOM 834 N N . ALA A 1 110 ? -0.277 5.888 25.490 1.00 44.06 110 ALA A N 1
ATOM 835 C CA . ALA A 1 110 ? -0.284 6.913 26.517 1.00 44.06 110 ALA A CA 1
ATOM 836 C C . ALA A 1 110 ? 0.719 7.999 26.110 1.00 44.06 110 ALA A C 1
ATOM 838 O O . ALA A 1 110 ? 1.767 7.691 25.542 1.00 44.06 110 ALA A O 1
ATOM 839 N N . ALA A 1 111 ? 0.390 9.252 26.398 1.00 48.94 111 ALA A N 1
ATOM 840 C CA . ALA A 1 111 ? 1.141 10.455 26.060 1.00 48.94 111 ALA A CA 1
ATOM 841 C C . ALA A 1 111 ? 2.578 10.538 26.645 1.00 48.94 111 ALA A C 1
ATOM 843 O O . ALA A 1 111 ? 3.080 11.631 26.864 1.00 48.94 111 ALA A O 1
ATOM 844 N N . ASN A 1 112 ? 3.244 9.409 26.911 1.00 46.84 112 ASN A N 1
ATOM 845 C CA . ASN A 1 112 ? 4.553 9.265 27.531 1.00 46.84 112 ASN A CA 1
ATOM 846 C C . ASN A 1 112 ? 5.323 8.069 26.928 1.00 46.84 112 ASN A C 1
ATOM 848 O O . ASN A 1 112 ? 5.563 7.073 27.607 1.00 46.84 112 ASN A O 1
ATOM 852 N N . ALA A 1 113 ? 5.731 8.149 25.664 1.00 44.66 113 ALA A N 1
ATOM 853 C CA . ALA A 1 113 ? 6.866 7.364 25.182 1.00 44.66 113 ALA A CA 1
ATOM 854 C C . ALA A 1 113 ? 7.944 8.362 24.739 1.00 44.66 113 ALA A C 1
ATOM 856 O O . ALA A 1 113 ? 7.787 8.980 23.685 1.00 44.66 113 ALA A O 1
ATOM 857 N N . PRO A 1 114 ? 8.988 8.614 25.555 1.00 45.41 114 PRO A N 1
ATOM 858 C CA . PRO A 1 114 ? 10.104 9.420 25.100 1.00 45.41 114 PRO A CA 1
ATOM 859 C C . PRO A 1 114 ? 10.833 8.611 24.028 1.00 45.41 114 PRO A C 1
ATOM 861 O O . PRO A 1 114 ? 11.233 7.481 24.286 1.00 45.41 114 PRO A O 1
ATOM 864 N N . ASN A 1 115 ? 10.927 9.200 22.837 1.00 46.97 115 ASN A N 1
ATOM 865 C CA . ASN A 1 115 ? 11.874 8.923 21.757 1.00 46.97 115 ASN A CA 1
ATOM 866 C C . ASN A 1 115 ? 12.631 7.586 21.858 1.00 46.97 115 ASN A C 1
ATOM 868 O O . ASN A 1 115 ? 13.599 7.475 22.614 1.00 46.97 115 ASN A O 1
ATOM 872 N N . ALA A 1 116 ? 12.246 6.628 21.019 1.00 37.12 116 ALA A N 1
ATOM 873 C CA . ALA A 1 116 ? 13.121 5.549 20.576 1.00 37.12 116 ALA A CA 1
ATOM 874 C C . ALA A 1 116 ? 13.158 5.562 19.047 1.00 37.12 116 ALA A C 1
ATOM 876 O O . ALA A 1 116 ? 12.059 5.624 18.449 1.00 37.12 116 ALA A O 1
#

Sequence (116 aa):
MAKKTTTIIFTFMAVLLFGVLVQEVQAVEAITTTDVVKTAYKVENLVRIADNVVIMFDSSGSMGEPFGDSGMTKLQAAKKLLKQRTDAFPGEYSDLNVGLYLYTPPANTAANAPNA

Secondary structure (DSSP, 8-state):
-HHHHHHHHHHHHHHHHHTT-------------------------------EEEEEE--SGGGGSB-TTSSSBHHHHHHHHHHHHHHHSTTTSTT-EEEEEE-SPPTT--S-----

pLDDT: mean 73.1, std 16.49, range [37.12, 97.38]

Radius of gyration: 47.54 Å; chains: 1; bounding box: 44×47×145 Å